Protein AF-A0A956WL70-F1 (afdb_monomer_lite)

pLDDT: mean 86.89, std 16.7, range [39.91, 98.38]

Secondary structure (DSSP, 8-state):
--SSSSHHHHHHHHTTPPPHHHHHHHHHHT-TTSSSSGGG--TTHHHHHHTT--STTTHHHHHHHHIIIIIIIIIIHHHHHHHHHHTTT-HHHHHHHHHHHHHHH---

Structure (mmCIF, N/CA/C/O backbone):
data_AF-A0A956WL70-F1
#
_entry.id   AF-A0A956WL70-F1
#
loop_
_atom_site.group_PDB
_atom_site.id
_atom_site.type_symbol
_atom_site.label_atom_id
_atom_site.label_alt_id
_atom_site.label_comp_id
_atom_site.label_asym_id
_atom_site.label_entity_id
_atom_site.label_seq_id
_atom_site.pdbx_PDB_ins_code
_atom_site.Cartn_x
_atom_site.Cartn_y
_atom_site.Cartn_z
_atom_site.occupancy
_atom_site.B_iso_or_equiv
_atom_site.auth_seq_id
_atom_site.auth_comp_id
_atom_site.auth_asym_id
_atom_site.auth_atom_id
_atom_site.pdbx_PDB_model_num
ATOM 1 N N . MET A 1 1 ? -13.684 42.188 32.599 1.00 48.28 1 MET A N 1
ATOM 2 C CA . MET A 1 1 ? -14.255 41.545 31.391 1.00 48.28 1 MET A CA 1
ATOM 3 C C . MET A 1 1 ? -13.092 41.063 30.527 1.00 48.28 1 MET A C 1
ATOM 5 O O . MET A 1 1 ? -12.128 41.801 30.424 1.00 48.28 1 MET A O 1
ATOM 9 N N . SER A 1 2 ? -13.174 39.859 29.945 1.00 54.69 2 SER A N 1
ATOM 10 C CA . SER A 1 2 ? -12.172 39.221 29.055 1.00 54.69 2 SER A CA 1
ATOM 11 C C . SER A 1 2 ? -11.111 38.286 29.682 1.00 54.69 2 SER A C 1
ATOM 13 O O . SER A 1 2 ? -9.917 38.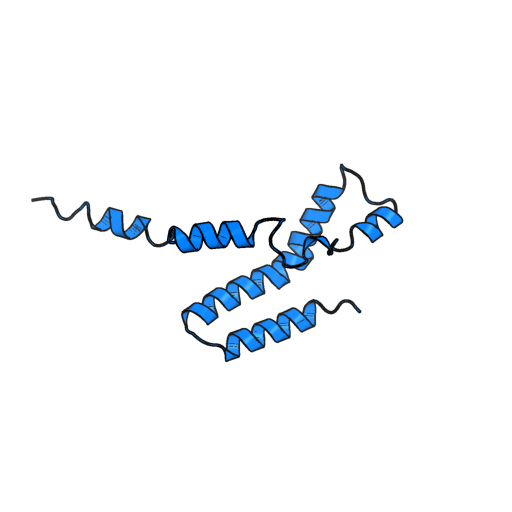529 29.603 1.00 54.69 2 SER A O 1
ATOM 15 N N . ALA A 1 3 ? -11.557 37.151 30.238 1.00 53.09 3 ALA A N 1
ATOM 16 C CA . ALA A 1 3 ? -10.734 35.931 30.384 1.00 53.09 3 ALA A CA 1
ATOM 17 C C . ALA A 1 3 ? -11.355 34.707 29.664 1.00 53.09 3 ALA A C 1
ATOM 19 O O . ALA A 1 3 ? -10.834 33.599 29.717 1.00 53.09 3 ALA A O 1
ATOM 20 N N . ARG A 1 4 ? -12.488 34.891 28.964 1.00 51.50 4 ARG A N 1
ATOM 21 C CA . ARG A 1 4 ? -13.256 33.807 28.311 1.00 51.50 4 ARG A CA 1
ATOM 22 C C . ARG A 1 4 ? -12.873 33.546 26.841 1.00 51.50 4 ARG A C 1
ATOM 24 O O . ARG A 1 4 ? -13.449 32.655 26.225 1.00 51.50 4 ARG A O 1
ATOM 31 N N . GLY A 1 5 ? -11.926 34.303 26.276 1.00 52.28 5 GLY A N 1
ATOM 32 C CA . GLY A 1 5 ? -11.541 34.215 24.857 1.00 52.28 5 GLY A CA 1
ATOM 33 C C . GLY A 1 5 ? -10.428 33.210 2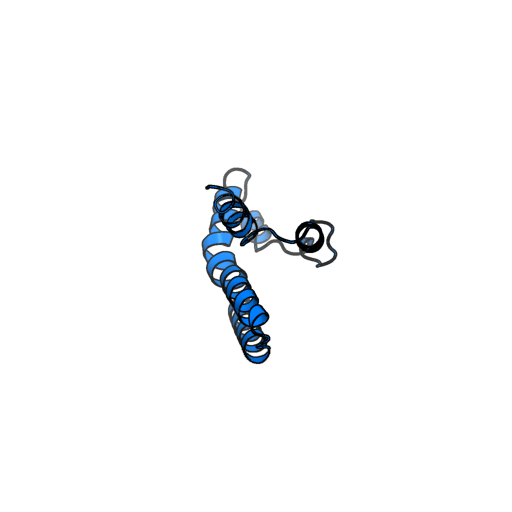4.526 1.00 52.28 5 GLY A C 1
ATOM 34 O O . GLY A 1 5 ? -10.360 32.743 23.391 1.00 52.28 5 GLY A O 1
ATOM 35 N N . ASP A 1 6 ? -9.582 32.847 25.496 1.00 54.25 6 ASP A N 1
ATOM 36 C CA . ASP A 1 6 ? -8.343 32.091 25.236 1.00 54.25 6 ASP A CA 1
ATOM 37 C C . ASP A 1 6 ? -8.549 30.560 25.256 1.00 54.25 6 ASP A C 1
ATOM 39 O O . ASP A 1 6 ? -8.084 29.832 24.375 1.00 54.25 6 ASP A O 1
ATOM 43 N N . ALA A 1 7 ? -9.392 30.058 26.166 1.00 53.12 7 ALA A N 1
ATOM 44 C CA . ALA A 1 7 ? -9.708 28.627 26.266 1.00 53.12 7 ALA A CA 1
ATOM 45 C C . ALA A 1 7 ? -10.406 28.062 25.009 1.00 53.12 7 ALA A C 1
ATOM 47 O O . ALA A 1 7 ? -10.163 26.919 24.620 1.00 53.12 7 ALA A O 1
ATOM 48 N N . ARG A 1 8 ? -11.218 28.875 24.312 1.00 47.91 8 ARG A N 1
ATOM 49 C CA . ARG A 1 8 ? -11.878 28.474 23.053 1.00 47.91 8 ARG A CA 1
ATOM 50 C C . ARG A 1 8 ? -10.922 28.399 21.857 1.00 47.91 8 ARG A C 1
ATOM 52 O O . ARG A 1 8 ? -11.214 27.674 20.911 1.00 47.91 8 ARG A O 1
ATOM 59 N N . ARG A 1 9 ? -9.787 29.113 21.877 1.00 48.75 9 ARG A N 1
ATOM 60 C CA . ARG A 1 9 ? -8.758 29.032 20.822 1.00 48.75 9 ARG A CA 1
ATOM 61 C C . ARG A 1 9 ? -7.792 27.864 21.020 1.00 48.75 9 ARG A C 1
ATOM 63 O O . ARG A 1 9 ? -7.257 27.384 20.024 1.00 48.75 9 ARG A O 1
ATOM 70 N N . ARG A 1 10 ? -7.583 27.395 22.256 1.00 50.09 10 ARG A N 1
ATOM 71 C CA . ARG A 1 10 ? -6.810 26.172 22.543 1.00 50.09 10 ARG A CA 1
ATOM 72 C C . ARG A 1 10 ? -7.555 24.897 22.140 1.00 50.09 10 ARG A C 1
ATOM 74 O O . ARG A 1 10 ? -6.966 24.075 21.453 1.00 50.09 10 ARG A O 1
ATOM 81 N N . GLY A 1 11 ? -8.848 24.780 22.463 1.00 45.31 11 GLY A N 1
ATOM 82 C CA . GLY A 1 11 ? -9.634 23.567 22.172 1.00 45.31 11 GLY A CA 1
ATOM 83 C C . GLY A 1 11 ? -9.693 23.184 20.686 1.00 45.31 11 GLY A C 1
ATOM 84 O O . GLY A 1 11 ? -9.641 22.012 20.351 1.00 45.31 11 GLY A O 1
ATOM 85 N N . ARG A 1 12 ? -9.687 24.172 19.782 1.00 49.03 12 ARG A N 1
ATOM 86 C CA . ARG A 1 12 ? -9.770 23.951 18.327 1.00 49.03 12 ARG A CA 1
ATOM 87 C C . ARG A 1 12 ? -8.430 23.593 17.657 1.00 49.03 12 ARG A C 1
ATOM 89 O O . ARG A 1 12 ? -8.417 23.262 16.479 1.00 49.03 12 ARG A O 1
ATOM 96 N N . ARG A 1 13 ? -7.290 23.696 18.363 1.00 50.03 13 ARG A N 1
ATOM 97 C CA . ARG A 1 13 ? -5.962 23.315 17.825 1.00 50.03 13 ARG A CA 1
ATOM 98 C C . ARG A 1 13 ? -5.590 21.856 18.094 1.00 50.03 13 ARG A C 1
ATOM 100 O O . ARG A 1 13 ? -4.713 21.343 17.406 1.00 50.03 13 ARG A O 1
ATOM 107 N N . ASP A 1 14 ? -6.239 21.211 19.061 1.00 53.34 14 ASP A N 1
ATOM 108 C CA . ASP A 1 14 ? -5.980 19.808 19.407 1.00 53.34 14 ASP A CA 1
ATOM 109 C C . ASP A 1 14 ? -6.925 18.821 18.702 1.00 53.34 14 ASP A C 1
ATOM 111 O O . ASP A 1 14 ? -6.617 17.637 18.654 1.00 53.34 14 ASP A O 1
ATOM 115 N N . GLU A 1 15 ? -8.001 19.291 18.054 1.00 54.47 15 GLU A N 1
ATOM 116 C CA . GLU A 1 15 ? -8.983 18.467 17.310 1.00 54.47 15 GLU A CA 1
ATOM 117 C C . GLU A 1 15 ? -8.408 17.689 16.103 1.00 54.47 15 GLU A C 1
ATOM 119 O O . GLU A 1 15 ? -9.135 16.968 15.425 1.00 54.47 15 GLU A O 1
ATOM 124 N N . GLY A 1 16 ? -7.103 17.786 15.837 1.00 63.69 16 GLY A N 1
ATOM 125 C CA . GLY A 1 16 ? -6.424 17.018 14.790 1.00 63.69 16 GLY A CA 1
ATOM 126 C C . GLY A 1 16 ? -4.985 16.612 15.111 1.00 63.69 16 GLY A C 1
ATOM 127 O O . GLY A 1 16 ? -4.290 16.131 14.218 1.00 63.69 16 GLY A O 1
ATOM 128 N N . ARG A 1 17 ? -4.502 16.811 16.348 1.00 78.06 17 ARG A N 1
ATOM 129 C CA . ARG A 1 17 ? -3.157 16.362 16.741 1.00 78.06 17 ARG A CA 1
ATOM 130 C C . ARG A 1 17 ? -3.233 14.954 17.310 1.00 78.06 17 ARG A C 1
ATOM 132 O O . ARG A 1 17 ? -3.930 14.710 18.289 1.00 78.06 17 ARG A O 1
ATOM 139 N N . LEU A 1 18 ? -2.471 14.044 16.711 1.00 85.88 18 LEU A N 1
ATOM 140 C CA . LEU A 1 18 ? -2.195 12.740 17.304 1.00 85.88 18 LEU A CA 1
ATOM 141 C C . LEU A 1 18 ? -1.541 12.934 18.680 1.00 85.88 18 LEU A C 1
ATOM 143 O O . LEU A 1 18 ? -0.758 13.874 18.869 1.00 85.88 18 LEU A O 1
ATOM 147 N N . SER A 1 19 ? -1.833 12.039 19.630 1.00 93.69 19 SER A N 1
ATOM 148 C CA . SER A 1 19 ? -1.034 11.975 20.857 1.00 93.69 19 SER A CA 1
ATOM 149 C C . SER A 1 19 ? 0.433 11.690 20.496 1.00 93.69 19 SER A C 1
ATOM 151 O O . SER A 1 19 ? 0.692 11.111 19.434 1.00 93.69 19 SER A O 1
ATOM 153 N N . PRO A 1 20 ? 1.410 12.076 21.333 1.00 95.31 20 PRO A N 1
ATOM 154 C CA . PRO A 1 20 ? 2.818 11.766 21.081 1.00 95.31 20 PRO A CA 1
ATOM 155 C C . PRO A 1 20 ? 3.069 10.277 20.797 1.00 95.31 20 PRO A C 1
ATOM 157 O O . PRO A 1 20 ? 3.836 9.941 19.898 1.00 95.31 20 PRO A O 1
ATOM 160 N N . GLU A 1 21 ? 2.369 9.390 21.502 1.00 96.56 21 GLU A N 1
ATOM 161 C CA . GLU A 1 21 ? 2.448 7.937 21.340 1.00 96.56 21 GLU A CA 1
ATOM 162 C C . GLU A 1 21 ? 1.879 7.499 19.987 1.00 96.56 21 GLU A C 1
ATOM 164 O O . GLU A 1 21 ? 2.523 6.744 19.265 1.00 96.56 21 GLU A O 1
ATOM 169 N N . ALA A 1 22 ? 0.705 8.012 19.604 1.00 92.94 22 ALA A N 1
ATOM 170 C CA . ALA A 1 22 ? 0.093 7.715 18.310 1.00 92.94 22 ALA A CA 1
ATOM 171 C C . ALA A 1 22 ? 0.928 8.258 17.137 1.00 92.94 22 ALA A C 1
ATOM 173 O O . ALA A 1 22 ? 1.019 7.623 16.085 1.00 92.94 22 ALA A O 1
ATOM 174 N N . PHE A 1 23 ? 1.570 9.414 17.317 1.00 95.00 23 PHE A N 1
ATOM 175 C CA . PHE A 1 23 ? 2.479 9.988 16.332 1.00 95.00 23 PHE A CA 1
ATOM 176 C C . PHE A 1 23 ? 3.737 9.131 16.157 1.00 95.00 23 PHE A C 1
ATOM 178 O O . PHE A 1 23 ? 4.052 8.743 15.034 1.00 95.00 23 PHE A O 1
ATOM 185 N N . LEU A 1 24 ? 4.418 8.777 17.252 1.00 96.31 24 LEU A N 1
ATOM 186 C CA . LEU A 1 24 ? 5.588 7.897 17.203 1.00 96.31 24 LEU A CA 1
ATOM 187 C C . LEU A 1 24 ? 5.238 6.520 16.632 1.00 96.31 24 LEU A C 1
ATOM 189 O O . LEU A 1 24 ? 5.972 6.018 15.787 1.00 96.31 24 LEU A O 1
ATOM 193 N N . GLY A 1 25 ? 4.091 5.952 17.011 1.00 95.94 25 GLY A N 1
ATOM 194 C CA . GLY A 1 25 ? 3.600 4.700 16.437 1.00 95.94 25 GLY A CA 1
ATOM 195 C C . GLY A 1 25 ? 3.364 4.800 14.928 1.00 95.94 25 GLY A C 1
ATOM 196 O O . GLY A 1 25 ? 3.733 3.896 14.186 1.00 95.94 25 GLY A O 1
ATOM 197 N N . SER A 1 26 ? 2.834 5.926 14.443 1.00 93.44 26 SER A N 1
ATOM 198 C CA . SER A 1 26 ? 2.652 6.155 13.002 1.00 93.44 26 SER A CA 1
ATOM 199 C C . SER A 1 26 ? 3.987 6.229 12.256 1.00 93.44 26 SER A C 1
ATOM 201 O O . SER A 1 26 ? 4.100 5.691 11.158 1.00 93.44 26 SER A O 1
ATOM 203 N N . LEU A 1 27 ? 5.009 6.851 12.854 1.00 95.50 27 LEU A N 1
ATOM 204 C CA . LEU A 1 27 ? 6.361 6.873 12.286 1.00 95.50 27 LEU A CA 1
ATOM 205 C C . LEU A 1 27 ? 6.985 5.475 12.258 1.00 95.50 27 LEU A C 1
ATOM 207 O O . LEU A 1 27 ? 7.577 5.104 11.253 1.00 95.50 27 LEU A O 1
ATOM 211 N N . GLN A 1 28 ? 6.810 4.688 13.322 1.00 95.62 28 GLN A N 1
ATOM 212 C CA . GLN A 1 28 ? 7.300 3.309 13.386 1.00 95.62 28 GLN A CA 1
ATOM 213 C C . GLN A 1 28 ? 6.641 2.411 12.334 1.00 95.62 28 GLN A C 1
ATOM 215 O O . GLN A 1 28 ? 7.322 1.603 11.715 1.00 95.62 28 GLN A O 1
ATOM 220 N N . LEU A 1 29 ? 5.333 2.563 12.106 1.00 93.69 29 LEU A N 1
ATOM 221 C CA . LEU A 1 29 ? 4.607 1.810 11.078 1.00 93.69 29 LEU A CA 1
ATOM 222 C C . LEU A 1 29 ? 5.005 2.215 9.649 1.00 93.69 29 LEU A C 1
ATOM 224 O O . LEU A 1 29 ? 4.906 1.396 8.740 1.00 93.69 29 LEU A O 1
ATOM 228 N N . ALA A 1 30 ? 5.432 3.465 9.448 1.00 93.00 30 ALA A N 1
ATOM 229 C CA . ALA A 1 30 ? 5.876 3.985 8.154 1.00 93.00 30 ALA A CA 1
ATOM 230 C C . ALA A 1 30 ? 7.376 3.764 7.879 1.00 93.00 30 ALA A C 1
ATOM 232 O O . ALA A 1 30 ? 7.856 4.102 6.796 1.00 93.00 30 ALA A O 1
ATOM 233 N N . ASP A 1 31 ? 8.124 3.225 8.844 1.00 94.25 31 ASP A N 1
ATOM 234 C CA . ASP A 1 31 ? 9.547 2.939 8.695 1.00 94.25 31 ASP A CA 1
ATOM 235 C C . ASP A 1 31 ? 9.768 1.799 7.685 1.00 94.25 31 ASP A C 1
ATOM 237 O O . ASP A 1 31 ? 9.110 0.760 7.737 1.00 94.25 31 ASP A O 1
ATOM 241 N N . SER A 1 32 ? 10.734 1.964 6.777 1.00 92.44 32 SER A N 1
ATOM 242 C CA . SER A 1 32 ? 11.109 0.922 5.810 1.00 92.44 32 SER A CA 1
ATOM 243 C C . SER A 1 32 ? 11.706 -0.329 6.470 1.00 92.44 32 SER A C 1
ATOM 245 O O . SER A 1 32 ? 11.680 -1.399 5.868 1.00 92.44 32 SER A O 1
ATOM 247 N N . PHE A 1 33 ? 12.212 -0.221 7.703 1.00 92.31 33 PHE A N 1
ATOM 248 C CA . PHE A 1 33 ? 12.669 -1.356 8.510 1.00 92.31 33 PHE A CA 1
ATOM 249 C C . PHE A 1 33 ? 11.546 -2.040 9.303 1.00 92.31 33 PHE A C 1
ATOM 251 O O . PHE A 1 33 ? 11.806 -3.043 9.974 1.00 92.31 33 PHE A O 1
ATOM 258 N N . PHE A 1 34 ? 10.305 -1.543 9.248 1.00 94.75 34 PHE A N 1
ATOM 259 C CA . PHE A 1 34 ? 9.180 -2.210 9.897 1.00 94.75 34 PHE A CA 1
ATOM 260 C C . PHE A 1 34 ? 8.988 -3.616 9.290 1.00 94.75 34 PHE A C 1
ATOM 262 O O . PHE A 1 34 ? 8.909 -3.747 8.065 1.00 94.75 34 PHE A O 1
ATOM 269 N N . PRO A 1 35 ? 8.907 -4.692 10.102 1.00 92.88 35 PRO A N 1
ATOM 270 C CA . PRO A 1 35 ? 8.963 -6.075 9.621 1.00 92.88 35 PRO A CA 1
ATOM 271 C C . PRO A 1 35 ? 7.623 -6.556 9.031 1.00 92.88 35 PRO A C 1
ATOM 273 O O . PRO A 1 35 ? 7.117 -7.618 9.382 1.00 92.88 35 PRO A O 1
ATOM 276 N N . SER A 1 36 ? 7.032 -5.776 8.123 1.00 91.81 36 SER A N 1
ATOM 277 C CA . SER A 1 36 ? 5.812 -6.124 7.383 1.00 91.81 36 SER A CA 1
ATOM 278 C C . SER A 1 36 ? 6.077 -6.986 6.148 1.00 91.81 36 SER A C 1
ATOM 280 O O . SER A 1 36 ? 5.138 -7.517 5.563 1.00 91.81 36 SER A O 1
ATOM 282 N N . GLY A 1 37 ? 7.338 -7.086 5.714 1.00 88.62 37 GLY A N 1
ATOM 283 C CA . GLY A 1 37 ? 7.703 -7.717 4.444 1.00 88.62 37 GLY A CA 1
ATOM 284 C C . GLY A 1 37 ? 7.420 -6.851 3.210 1.00 88.62 37 GLY A C 1
ATOM 285 O O . GLY A 1 37 ? 7.625 -7.322 2.094 1.00 88.62 37 GLY A O 1
ATOM 286 N N . GLY A 1 38 ? 6.997 -5.589 3.374 1.00 83.81 38 GLY A N 1
ATOM 287 C CA . GLY A 1 38 ? 6.643 -4.699 2.257 1.00 83.81 38 GLY A CA 1
ATOM 288 C C . GLY A 1 38 ? 7.774 -4.457 1.250 1.00 83.81 38 GLY A C 1
ATOM 289 O O . GLY A 1 38 ? 7.506 -4.263 0.072 1.00 83.81 38 GLY A O 1
ATOM 290 N N . TYR A 1 39 ? 9.036 -4.569 1.677 1.00 82.88 39 TYR A N 1
ATOM 291 C CA . TYR A 1 39 ? 10.214 -4.470 0.804 1.00 82.88 39 TYR A CA 1
ATOM 292 C C . TYR A 1 39 ? 10.306 -5.583 -0.256 1.00 82.88 39 TYR A C 1
ATOM 294 O O . TYR A 1 39 ? 11.109 -5.480 -1.179 1.00 82.88 39 TYR A O 1
ATOM 302 N N . THR A 1 40 ? 9.524 -6.659 -0.120 1.00 84.19 40 THR A N 1
ATOM 303 C CA . THR A 1 40 ? 9.467 -7.758 -1.099 1.00 84.19 40 THR A CA 1
ATOM 304 C C . THR A 1 40 ? 8.499 -7.484 -2.253 1.00 84.19 40 THR A C 1
ATOM 306 O O . THR A 1 40 ? 8.416 -8.282 -3.182 1.00 84.19 40 THR A O 1
ATOM 309 N N . LEU A 1 41 ? 7.757 -6.372 -2.199 1.00 86.00 41 LEU A N 1
ATOM 310 C CA . LEU A 1 41 ? 6.759 -5.995 -3.192 1.00 86.00 41 LEU A CA 1
ATOM 311 C C . LEU A 1 41 ? 7.293 -4.889 -4.100 1.00 86.00 41 LEU A C 1
ATOM 313 O O . LEU A 1 41 ? 7.796 -3.866 -3.645 1.00 86.00 41 LEU A O 1
ATOM 317 N N . SER A 1 42 ? 7.104 -5.072 -5.399 1.00 88.38 42 SER A N 1
ATOM 318 C CA . SER A 1 42 ? 7.615 -4.179 -6.439 1.00 88.38 42 SER A CA 1
ATOM 319 C C . SER A 1 42 ? 6.539 -3.460 -7.241 1.00 88.38 42 SER A C 1
ATOM 321 O O . SER A 1 42 ? 6.828 -2.571 -8.041 1.00 88.38 42 SER A O 1
ATOM 323 N N . HIS A 1 43 ? 5.284 -3.875 -7.057 1.00 88.62 43 HIS A N 1
ATOM 324 C CA . HIS A 1 43 ? 4.125 -3.336 -7.759 1.00 88.62 43 HIS A CA 1
ATOM 325 C C . HIS A 1 43 ? 4.254 -3.365 -9.295 1.00 88.62 43 HIS A C 1
ATOM 327 O O . HIS A 1 43 ? 3.764 -2.470 -9.983 1.00 88.62 43 HIS A O 1
ATOM 333 N N . GLY A 1 44 ? 4.897 -4.410 -9.832 1.00 90.50 44 GLY A N 1
ATOM 334 C CA . GLY A 1 44 ? 5.029 -4.642 -11.273 1.00 90.50 44 GLY A CA 1
ATOM 335 C C . GLY A 1 44 ? 6.168 -3.870 -11.942 1.00 90.50 44 GLY A C 1
ATOM 336 O O . GLY A 1 44 ? 6.270 -3.894 -13.168 1.00 90.50 44 GLY A O 1
ATOM 337 N N . LEU A 1 45 ? 7.029 -3.194 -11.170 1.00 93.81 45 LEU A N 1
ATOM 338 C CA . LEU A 1 45 ? 8.191 -2.481 -11.707 1.00 93.81 45 LEU A CA 1
ATOM 339 C C . LEU A 1 45 ? 9.166 -3.399 -12.459 1.00 93.81 45 LEU A C 1
ATOM 341 O O . LEU A 1 45 ? 9.730 -2.953 -13.457 1.00 93.81 45 LEU A O 1
ATOM 345 N N . GLU A 1 46 ? 9.329 -4.667 -12.061 1.00 94.44 46 GLU A N 1
ATOM 346 C CA . GLU A 1 46 ? 10.159 -5.627 -12.807 1.00 94.44 46 GLU A CA 1
ATOM 347 C C . GLU A 1 46 ? 9.626 -5.830 -14.219 1.00 94.44 46 GLU A C 1
ATOM 349 O O . GLU A 1 46 ? 10.407 -5.814 -15.160 1.00 94.44 46 GLU A O 1
ATOM 354 N N . SER A 1 47 ? 8.306 -5.929 -14.400 1.00 94.31 47 SER A N 1
ATOM 355 C CA . SER A 1 47 ? 7.718 -6.092 -15.732 1.00 94.31 47 SER A CA 1
ATOM 356 C C . SER A 1 47 ? 7.939 -4.862 -16.618 1.00 94.31 47 SER A C 1
ATOM 358 O O . SER A 1 47 ? 8.184 -5.005 -17.814 1.00 94.31 47 SER A O 1
ATOM 360 N N . TYR A 1 48 ? 7.911 -3.647 -16.054 1.00 96.06 48 TYR A N 1
ATOM 361 C CA . TYR A 1 48 ? 8.300 -2.442 -16.800 1.00 96.06 48 TYR A CA 1
ATOM 362 C C . TYR A 1 48 ? 9.785 -2.469 -17.187 1.00 96.06 48 TYR A C 1
ATOM 364 O O . TYR A 1 48 ? 10.129 -2.057 -18.295 1.00 96.06 48 TYR A O 1
ATOM 372 N N . ALA A 1 49 ? 10.658 -2.963 -16.305 1.00 96.44 49 ALA A N 1
ATOM 373 C CA . ALA A 1 49 ? 12.084 -3.106 -16.587 1.00 96.44 49 ALA A CA 1
ATOM 374 C C . ALA A 1 49 ? 12.352 -4.142 -17.688 1.00 96.44 49 ALA A C 1
ATOM 376 O O . ALA A 1 49 ? 13.060 -3.844 -18.648 1.00 96.44 49 ALA A O 1
ATOM 377 N N . GLU A 1 50 ? 11.737 -5.322 -17.597 1.00 97.00 50 GLU A N 1
ATOM 378 C CA . GLU A 1 50 ? 11.837 -6.394 -18.595 1.00 97.00 50 GLU A CA 1
ATOM 379 C C . GLU A 1 50 ? 11.320 -5.954 -19.969 1.00 97.00 50 GLU A C 1
ATOM 381 O O . GLU A 1 50 ? 11.894 -6.317 -20.995 1.00 97.00 50 GLU A O 1
ATOM 386 N N . ALA A 1 51 ? 10.278 -5.119 -20.004 1.00 97.44 51 ALA A N 1
ATOM 387 C CA . ALA A 1 51 ? 9.741 -4.544 -21.234 1.00 97.44 51 ALA A CA 1
ATOM 388 C C . ALA A 1 51 ? 10.578 -3.376 -21.800 1.00 97.44 51 ALA A C 1
ATOM 390 O O . ALA A 1 51 ? 10.228 -2.832 -22.847 1.00 97.44 51 ALA A O 1
ATOM 391 N N . GLY A 1 52 ? 11.652 -2.952 -21.120 1.00 97.56 52 GLY A N 1
ATOM 392 C CA . GLY A 1 52 ? 12.457 -1.791 -21.517 1.00 97.56 52 GLY A CA 1
ATOM 393 C C . GLY A 1 52 ? 11.726 -0.450 -21.377 1.00 97.56 52 GLY A C 1
ATOM 394 O O . GLY A 1 52 ? 12.088 0.521 -22.036 1.00 97.56 52 GLY A O 1
ATOM 395 N N . LEU A 1 53 ? 10.682 -0.398 -20.546 1.00 97.31 53 LEU A N 1
ATOM 396 C CA . LEU A 1 53 ? 9.832 0.775 -20.317 1.00 97.31 53 LEU A CA 1
ATOM 397 C C . LEU A 1 53 ? 10.193 1.543 -19.035 1.00 97.31 53 LEU A C 1
ATOM 399 O O . LEU A 1 53 ? 9.565 2.562 -18.750 1.00 97.31 53 LEU A O 1
ATOM 403 N N . LEU A 1 54 ? 11.159 1.047 -18.251 1.00 97.56 54 LEU A N 1
ATOM 404 C CA . LEU A 1 54 ? 11.598 1.655 -16.997 1.00 97.56 54 LEU A CA 1
ATOM 405 C C . LEU A 1 54 ? 12.968 2.331 -17.133 1.00 97.56 54 LEU A C 1
ATOM 407 O O . LEU A 1 54 ? 13.968 1.705 -17.473 1.00 97.56 54 LEU A O 1
ATOM 411 N N . ASP A 1 55 ? 13.008 3.600 -16.749 1.00 97.06 55 ASP A N 1
ATOM 412 C CA . ASP A 1 55 ? 14.193 4.426 -16.547 1.00 97.06 55 ASP A CA 1
ATOM 413 C C . ASP A 1 55 ? 13.914 5.487 -15.458 1.00 97.06 55 ASP A C 1
ATOM 415 O O . ASP A 1 55 ? 12.822 5.565 -14.884 1.00 97.06 55 ASP A O 1
ATOM 419 N N . ALA A 1 56 ? 14.900 6.336 -15.158 1.00 96.56 56 ALA A N 1
ATOM 420 C CA . ALA A 1 56 ? 14.739 7.383 -14.148 1.00 96.56 56 ALA A CA 1
ATOM 421 C C . ALA A 1 56 ? 13.682 8.446 -14.521 1.00 96.56 56 ALA A C 1
ATOM 423 O O . ALA A 1 56 ? 13.088 9.053 -13.630 1.00 96.56 56 ALA A O 1
ATOM 424 N N . GLY A 1 57 ? 13.444 8.686 -15.816 1.00 98.19 57 GLY A N 1
ATOM 425 C CA . GLY A 1 57 ? 12.491 9.694 -16.293 1.00 98.19 57 GLY A CA 1
ATOM 426 C C . GLY A 1 57 ? 11.038 9.210 -16.285 1.00 98.19 57 GLY A C 1
ATOM 427 O O . GLY A 1 57 ? 10.121 9.995 -16.051 1.00 98.19 57 GLY A O 1
ATOM 428 N N . SER A 1 58 ? 10.828 7.916 -16.499 1.00 97.44 58 SER A N 1
ATOM 429 C CA . SER A 1 58 ? 9.530 7.236 -16.525 1.00 97.44 58 SER A CA 1
ATOM 430 C C . SER A 1 58 ? 9.028 6.861 -15.130 1.00 97.44 58 SER A C 1
ATOM 432 O O . SER A 1 58 ? 7.815 6.865 -14.903 1.00 97.44 58 SER A O 1
ATOM 434 N N . LEU A 1 59 ? 9.928 6.613 -14.169 1.00 97.06 59 LEU A N 1
ATOM 435 C CA . LEU A 1 59 ? 9.574 6.191 -12.809 1.00 97.06 59 LEU A CA 1
ATOM 436 C C . LEU A 1 59 ? 8.526 7.097 -12.125 1.00 97.06 59 LEU A C 1
ATOM 438 O O . LEU A 1 59 ? 7.553 6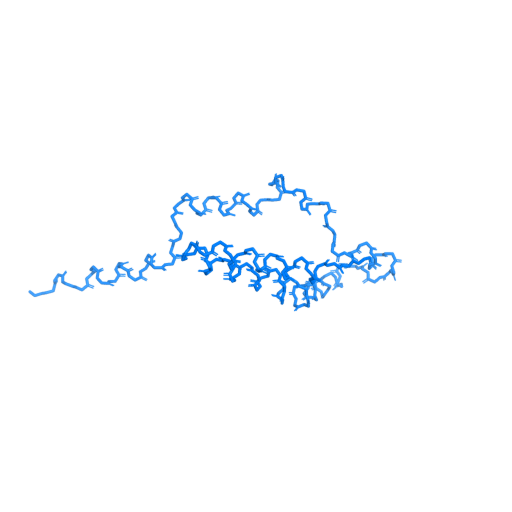.553 -11.595 1.00 97.06 59 LEU A O 1
ATOM 442 N N . PRO A 1 60 ? 8.621 8.445 -12.153 1.00 97.75 60 PRO A N 1
ATOM 443 C CA . PRO A 1 60 ? 7.591 9.299 -11.558 1.00 97.75 60 PRO A CA 1
ATOM 444 C C . PRO A 1 60 ? 6.203 9.095 -12.175 1.00 97.75 60 PRO A C 1
ATOM 446 O O . PRO A 1 60 ? 5.198 9.124 -11.463 1.00 97.75 60 PRO A O 1
ATOM 449 N N . ALA A 1 61 ? 6.127 8.868 -13.490 1.00 97.62 61 ALA A N 1
ATOM 450 C CA . ALA A 1 61 ? 4.864 8.632 -14.181 1.00 97.62 61 ALA A CA 1
ATOM 451 C C . ALA A 1 61 ? 4.271 7.263 -13.819 1.00 97.62 61 ALA A C 1
ATOM 453 O O . ALA A 1 61 ? 3.070 7.181 -13.551 1.00 97.62 61 ALA A O 1
ATOM 454 N N . ILE A 1 62 ? 5.110 6.224 -13.737 1.00 96.56 62 ILE A N 1
ATOM 455 C CA . ILE A 1 62 ? 4.713 4.876 -13.305 1.00 96.56 62 ILE A CA 1
ATOM 456 C C . ILE A 1 62 ? 4.201 4.913 -11.859 1.00 96.56 62 ILE A C 1
ATOM 458 O O . ILE A 1 62 ? 3.084 4.469 -11.592 1.00 96.56 62 ILE A O 1
ATOM 462 N N . ALA A 1 63 ? 4.952 5.525 -10.938 1.00 95.81 63 ALA A N 1
ATOM 463 C CA . ALA A 1 63 ? 4.559 5.664 -9.536 1.00 95.81 63 ALA A CA 1
ATOM 464 C C . ALA A 1 63 ? 3.249 6.452 -9.380 1.00 95.81 63 ALA A C 1
ATOM 466 O O . ALA A 1 63 ? 2.347 6.054 -8.643 1.00 95.81 63 ALA A O 1
ATOM 467 N N . ALA A 1 64 ? 3.094 7.551 -10.119 1.00 97.25 64 ALA A N 1
ATOM 468 C CA . ALA A 1 64 ? 1.862 8.327 -10.095 1.00 97.25 64 ALA A CA 1
ATOM 469 C C . ALA A 1 64 ? 0.673 7.551 -10.693 1.00 97.25 64 ALA A C 1
ATOM 471 O O . ALA A 1 64 ? -0.458 7.702 -10.224 1.00 97.25 64 ALA A O 1
ATOM 472 N N . GLY A 1 65 ? 0.917 6.716 -11.707 1.00 95.81 65 GLY A N 1
ATOM 473 C CA . GLY A 1 65 ? -0.052 5.762 -12.244 1.00 95.81 65 GLY A CA 1
ATOM 474 C C . GLY A 1 65 ? -0.506 4.763 -11.183 1.00 95.81 65 GLY A C 1
ATOM 475 O O . GLY A 1 65 ? -1.704 4.667 -10.928 1.00 95.81 65 GLY A O 1
ATOM 476 N N . LEU A 1 66 ? 0.436 4.111 -10.495 1.00 94.19 66 LEU A N 1
ATOM 477 C CA . LEU A 1 66 ? 0.163 3.185 -9.392 1.00 94.19 66 LEU A CA 1
ATOM 478 C C . LEU A 1 66 ? -0.692 3.839 -8.296 1.00 94.19 66 LEU A C 1
ATOM 480 O O . LEU A 1 66 ? -1.698 3.270 -7.866 1.00 94.19 66 LEU A O 1
ATOM 484 N N . ILE A 1 67 ? -0.333 5.057 -7.880 1.00 95.31 67 ILE A N 1
ATOM 485 C CA . ILE A 1 67 ? -1.070 5.790 -6.845 1.00 95.31 67 ILE A CA 1
ATOM 486 C C . ILE A 1 67 ? -2.496 6.104 -7.304 1.00 95.31 67 ILE A C 1
ATOM 488 O O . ILE A 1 67 ? -3.442 5.883 -6.554 1.00 95.31 67 ILE A O 1
ATOM 492 N N . ARG A 1 68 ? -2.683 6.607 -8.528 1.00 96.25 68 ARG A N 1
ATOM 493 C CA . ARG A 1 68 ? -4.009 7.032 -9.005 1.00 96.25 68 ARG A CA 1
ATOM 494 C C . ARG A 1 68 ? -4.922 5.877 -9.399 1.00 96.25 68 ARG A C 1
ATOM 496 O O . ARG A 1 68 ? -6.128 5.990 -9.211 1.00 96.25 68 ARG A O 1
ATOM 503 N N . ALA A 1 69 ? -4.370 4.815 -9.976 1.00 92.75 69 ALA A N 1
ATOM 504 C CA . ALA A 1 69 ? -5.147 3.727 -10.562 1.00 92.75 69 ALA A CA 1
ATOM 505 C C . ALA A 1 69 ? -5.297 2.515 -9.636 1.00 92.75 69 ALA A C 1
ATOM 507 O O . ALA A 1 69 ? -6.265 1.777 -9.784 1.00 92.75 69 ALA A O 1
ATOM 508 N N . SER A 1 70 ? -4.382 2.316 -8.681 1.00 91.69 70 SER A N 1
ATOM 509 C CA . SER A 1 70 ? -4.414 1.170 -7.767 1.00 91.69 70 SER A CA 1
ATOM 510 C C . SER A 1 70 ? -4.563 1.617 -6.318 1.00 91.69 70 SER A C 1
ATOM 512 O O . SER A 1 70 ? -5.637 1.458 -5.740 1.00 91.69 70 SER A O 1
ATOM 514 N N . VAL A 1 71 ? -3.527 2.222 -5.727 1.00 93.56 71 VAL A N 1
ATOM 515 C CA . VAL A 1 71 ? -3.468 2.502 -4.276 1.00 93.56 71 VAL A CA 1
ATOM 516 C C . VAL A 1 71 ? -4.590 3.446 -3.834 1.00 93.56 71 VAL A C 1
ATOM 518 O O . VAL A 1 71 ? -5.248 3.208 -2.828 1.00 93.56 71 VAL A O 1
ATOM 521 N N . GLY A 1 72 ? -4.846 4.505 -4.601 1.00 95.25 72 GLY A N 1
ATOM 522 C CA . GLY A 1 72 ? -5.891 5.490 -4.330 1.00 95.25 72 GLY A CA 1
ATOM 523 C C . GLY A 1 72 ? -7.295 4.881 -4.261 1.00 95.25 72 GLY A C 1
ATOM 524 O O . GLY A 1 72 ? -7.920 4.953 -3.206 1.00 95.25 72 GLY A O 1
ATOM 525 N N . PRO A 1 73 ? -7.815 4.278 -5.346 1.00 94.44 73 PRO A N 1
ATOM 526 C CA . PRO A 1 73 ? -9.174 3.736 -5.365 1.00 94.44 73 PRO A CA 1
ATOM 527 C C . PRO A 1 73 ? -9.365 2.459 -4.531 1.00 94.44 73 PRO A C 1
ATOM 529 O O . PRO A 1 73 ? -10.511 2.112 -4.251 1.00 94.44 73 PRO A O 1
ATOM 532 N N . SER A 1 74 ? -8.289 1.770 -4.126 1.00 94.25 74 SER A N 1
ATOM 533 C CA . SER A 1 74 ? -8.360 0.553 -3.304 1.00 94.25 74 SER A CA 1
ATOM 534 C C . SER A 1 74 ? -7.878 0.793 -1.867 1.00 94.25 74 SER A C 1
ATOM 536 O O . SER A 1 74 ? -8.688 1.136 -1.006 1.00 94.25 74 SER A O 1
ATOM 538 N N . ASP A 1 75 ? -6.579 0.654 -1.600 1.00 94.44 75 ASP A N 1
ATOM 539 C CA . ASP A 1 75 ? -5.950 0.757 -0.279 1.00 94.44 75 ASP A CA 1
ATOM 540 C C . ASP A 1 75 ? -6.338 2.016 0.497 1.00 94.44 75 ASP A C 1
ATOM 542 O O . ASP A 1 75 ? -6.751 1.930 1.653 1.00 94.44 75 ASP A O 1
ATOM 546 N N . ALA A 1 76 ? -6.250 3.191 -0.131 1.00 95.69 76 ALA A N 1
ATOM 547 C CA . ALA A 1 76 ? -6.525 4.453 0.548 1.00 95.69 76 ALA A CA 1
ATOM 548 C C . ALA A 1 76 ? -8.012 4.594 0.913 1.00 95.69 76 ALA A C 1
ATOM 550 O O . ALA A 1 76 ? -8.345 5.063 2.004 1.00 95.69 76 ALA A O 1
ATOM 551 N N . VAL A 1 77 ? -8.916 4.145 0.034 1.00 96.62 77 VAL A N 1
ATOM 552 C CA . VAL A 1 77 ? -10.361 4.119 0.309 1.00 96.62 77 VAL A CA 1
ATOM 553 C C . VAL A 1 77 ? -10.684 3.126 1.425 1.00 96.62 77 VAL A C 1
ATOM 555 O O . VAL A 1 77 ? -11.426 3.471 2.349 1.00 96.62 77 VAL A O 1
ATOM 558 N N . ALA A 1 78 ? -10.116 1.920 1.373 1.00 97.31 78 ALA A N 1
ATOM 559 C CA . ALA A 1 78 ? -10.311 0.900 2.397 1.00 97.31 78 ALA A CA 1
ATOM 560 C C . ALA A 1 78 ? -9.806 1.378 3.765 1.00 97.31 78 ALA A C 1
ATOM 562 O O . ALA A 1 78 ? -10.551 1.306 4.742 1.00 97.31 78 ALA A O 1
ATOM 563 N N . LEU A 1 79 ? -8.605 1.961 3.829 1.00 95.75 79 LEU A N 1
ATOM 564 C CA . LEU A 1 79 ? -8.042 2.535 5.051 1.00 95.75 79 LEU A CA 1
ATOM 565 C C . LEU A 1 79 ? -8.955 3.618 5.637 1.00 95.75 79 LEU A C 1
ATOM 567 O O . LEU A 1 79 ? -9.306 3.560 6.814 1.00 95.75 79 LEU A O 1
ATOM 571 N N . ALA A 1 80 ? -9.405 4.573 4.817 1.00 96.62 80 ALA A N 1
ATOM 572 C CA . ALA A 1 80 ? -10.295 5.639 5.273 1.00 96.62 80 ALA A CA 1
ATOM 573 C C . ALA A 1 80 ? -11.626 5.096 5.826 1.00 96.62 80 ALA A C 1
ATOM 575 O O . ALA A 1 80 ? -12.153 5.611 6.816 1.00 96.62 80 ALA A O 1
ATOM 576 N N . LEU A 1 81 ? -12.182 4.053 5.202 1.00 97.56 81 LEU A N 1
ATOM 577 C CA . LEU A 1 81 ? -13.398 3.389 5.671 1.00 97.56 81 LEU A CA 1
ATOM 578 C C . LEU A 1 81 ? -13.171 2.643 6.991 1.00 97.56 81 LEU A C 1
ATOM 580 O O . LEU A 1 81 ? -13.981 2.796 7.906 1.00 97.56 81 LEU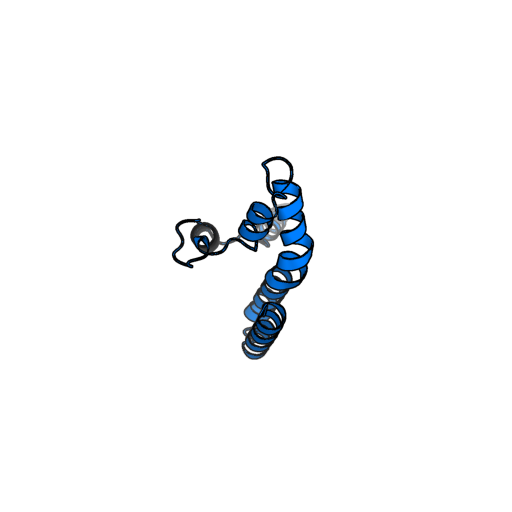 A O 1
ATOM 584 N N . VAL A 1 82 ? -12.067 1.902 7.116 1.00 97.88 82 VAL A N 1
ATOM 585 C CA . VAL A 1 82 ? -11.703 1.183 8.345 1.00 97.88 82 VAL A CA 1
ATOM 586 C C . VAL A 1 82 ? -11.481 2.156 9.496 1.00 97.88 82 VAL A C 1
ATOM 588 O O . VAL A 1 82 ? -12.041 1.938 10.564 1.00 97.88 82 VAL A O 1
ATOM 591 N N . CYS A 1 83 ? -10.765 3.267 9.291 1.00 94.50 83 CYS A N 1
ATOM 592 C CA . CYS A 1 83 ? -10.575 4.284 10.331 1.00 94.50 83 CYS A CA 1
ATOM 593 C C . CYS A 1 83 ? -11.914 4.825 10.862 1.00 94.50 83 CYS A C 1
ATOM 595 O O . CYS A 1 83 ? -12.077 4.995 12.070 1.00 94.50 83 CYS A O 1
ATOM 597 N N . ARG A 1 84 ? -12.901 5.049 9.981 1.00 95.44 84 ARG A N 1
ATOM 598 C CA . ARG A 1 84 ? -14.248 5.478 10.393 1.00 95.44 84 ARG A CA 1
ATOM 599 C C . ARG A 1 84 ? -15.013 4.384 11.137 1.00 95.44 84 ARG A C 1
ATOM 601 O O . ARG A 1 84 ? -15.634 4.673 12.154 1.00 95.44 84 ARG A O 1
ATOM 608 N N . ALA A 1 85 ? -14.974 3.145 10.651 1.00 97.00 85 ALA A N 1
ATOM 609 C CA . ALA A 1 85 ? -15.661 2.024 11.291 1.00 97.00 85 ALA A CA 1
ATOM 610 C C . ALA A 1 85 ? -15.065 1.706 12.674 1.00 97.00 85 ALA A C 1
ATOM 612 O O . ALA A 1 85 ? -15.809 1.513 13.639 1.00 97.00 85 ALA A O 1
ATOM 613 N N . ALA A 1 86 ? -13.735 1.751 12.791 1.00 95.75 86 ALA A N 1
ATOM 614 C CA . ALA A 1 86 ? -12.992 1.535 14.029 1.00 95.75 86 ALA A CA 1
ATOM 615 C C . ALA A 1 86 ? -13.351 2.561 15.110 1.00 95.75 86 ALA A C 1
ATOM 617 O O . ALA A 1 86 ? -13.512 2.183 16.267 1.00 95.75 86 ALA A O 1
ATOM 618 N N . ALA A 1 87 ? -13.582 3.827 14.740 1.00 93.81 87 ALA A N 1
ATOM 619 C CA . ALA A 1 87 ? -14.034 4.862 15.676 1.00 93.81 87 ALA A CA 1
ATOM 620 C C . ALA A 1 87 ? -15.391 4.541 16.338 1.00 93.81 87 ALA A C 1
ATOM 622 O O . ALA A 1 87 ? -15.700 5.071 17.401 1.00 93.81 87 ALA A O 1
ATOM 623 N N . THR A 1 88 ? -16.190 3.663 15.724 1.00 95.00 88 THR A N 1
ATOM 624 C CA . THR A 1 88 ? -17.483 3.190 16.252 1.00 95.00 88 THR A CA 1
ATOM 625 C C . THR A 1 88 ? -17.443 1.749 16.771 1.00 95.00 88 THR A C 1
ATOM 627 O O . THR A 1 88 ? -18.468 1.234 17.205 1.00 95.00 88 THR A O 1
ATOM 630 N N . GLY A 1 89 ? -16.284 1.080 16.715 1.00 95.62 89 GLY A N 1
ATOM 631 C CA . GLY A 1 89 ? -16.125 -0.319 17.128 1.00 95.62 89 GLY A CA 1
ATOM 632 C C . GLY A 1 89 ? -16.835 -1.346 16.235 1.00 95.62 89 GLY A C 1
ATOM 633 O O . GLY A 1 89 ? -17.050 -2.476 16.665 1.00 95.62 89 GLY A O 1
ATOM 634 N N . ASN A 1 90 ? -17.219 -0.985 15.006 1.00 97.12 90 ASN A N 1
ATOM 635 C CA . ASN A 1 90 ? -17.993 -1.866 14.130 1.00 97.12 90 ASN A CA 1
ATOM 636 C C . ASN A 1 90 ? -17.087 -2.851 13.368 1.00 97.12 90 ASN A C 1
ATOM 638 O O . ASN A 1 90 ? -16.656 -2.587 12.242 1.00 97.12 90 ASN A O 1
ATOM 642 N N . LEU A 1 91 ? -16.794 -3.987 14.002 1.00 97.62 91 LEU A N 1
ATOM 643 C CA . LEU A 1 91 ? -15.916 -5.026 13.455 1.00 97.62 91 LEU A CA 1
ATOM 644 C C . LEU A 1 91 ? -16.499 -5.729 12.220 1.00 97.62 91 LEU A C 1
ATOM 646 O O . LEU A 1 91 ? -15.741 -6.075 11.316 1.00 97.62 91 LEU A O 1
ATOM 650 N N . ASP A 1 92 ? -17.822 -5.882 12.132 1.00 98.12 92 ASP A N 1
ATOM 651 C CA . ASP A 1 92 ? -18.473 -6.516 10.978 1.00 98.12 92 ASP A CA 1
ATOM 652 C C . ASP A 1 92 ? -18.266 -5.698 9.698 1.00 98.12 92 ASP A C 1
ATOM 654 O O . ASP A 1 92 ? -17.971 -6.244 8.631 1.00 98.12 92 ASP A O 1
ATOM 65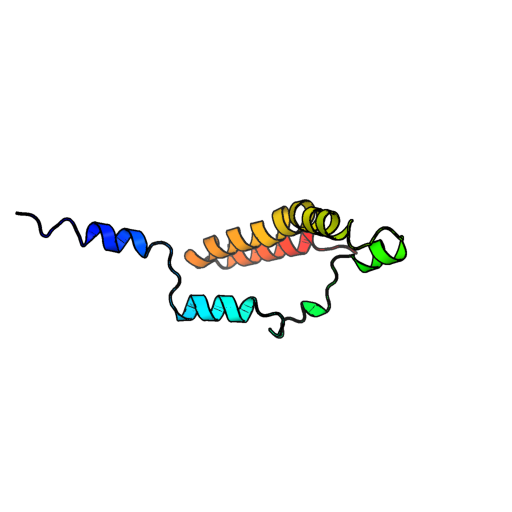8 N N . VAL A 1 93 ? -18.350 -4.368 9.814 1.00 97.94 93 VAL A N 1
ATOM 659 C CA . VAL A 1 93 ? -18.055 -3.448 8.709 1.00 97.94 93 VAL A CA 1
ATOM 660 C C . VAL A 1 93 ? -16.579 -3.512 8.321 1.00 97.94 93 VAL A C 1
ATOM 662 O O . VAL A 1 93 ? -16.275 -3.522 7.131 1.00 97.94 93 VAL A O 1
ATOM 665 N N . ILE A 1 94 ? -15.662 -3.596 9.290 1.00 98.38 94 ILE A N 1
ATOM 666 C CA . ILE A 1 94 ? -14.223 -3.739 9.010 1.00 98.38 94 ILE A CA 1
ATOM 667 C C . ILE A 1 94 ? -13.950 -5.035 8.238 1.00 98.38 94 ILE A C 1
ATOM 669 O O . ILE A 1 94 ? -13.273 -4.996 7.212 1.00 98.38 94 ILE A O 1
ATOM 673 N N . ALA A 1 95 ? -14.528 -6.158 8.671 1.00 98.25 95 ALA A N 1
ATOM 674 C CA . ALA A 1 95 ? -14.381 -7.443 7.991 1.00 98.25 95 ALA A CA 1
ATOM 675 C C . ALA A 1 95 ? -14.952 -7.420 6.561 1.00 98.25 95 ALA A C 1
ATOM 677 O O . ALA A 1 95 ? -14.401 -8.038 5.654 1.00 98.25 95 ALA A O 1
ATOM 678 N N . GLU A 1 96 ? -16.049 -6.696 6.331 1.00 98.19 96 GLU A N 1
ATOM 679 C CA . GLU A 1 96 ? -16.606 -6.520 4.988 1.00 98.19 96 GLU A CA 1
ATOM 680 C C . GLU A 1 96 ? -15.712 -5.663 4.083 1.00 98.19 96 GLU A C 1
ATOM 682 O O . GLU A 1 96 ? -15.541 -5.985 2.905 1.00 98.19 96 GLU A O 1
ATOM 687 N N . ILE A 1 97 ? -15.109 -4.595 4.613 1.00 97.88 97 ILE A N 1
ATOM 688 C CA . ILE A 1 97 ? -14.146 -3.774 3.864 1.00 97.88 97 ILE A CA 1
ATOM 689 C C . ILE A 1 97 ? -12.925 -4.611 3.472 1.00 97.88 97 ILE A C 1
ATOM 691 O O . ILE A 1 97 ? -12.504 -4.557 2.318 1.00 97.88 97 ILE A O 1
ATOM 695 N N . ASP A 1 98 ? -12.397 -5.410 4.400 1.00 96.75 98 ASP A N 1
ATOM 696 C CA . ASP A 1 98 ? -11.258 -6.301 4.160 1.00 96.75 98 ASP A CA 1
ATOM 697 C C . ASP A 1 98 ? -11.541 -7.325 3.048 1.00 96.75 98 ASP A C 1
ATOM 699 O O . ASP A 1 98 ? -10.764 -7.450 2.095 1.00 96.75 98 ASP A O 1
ATOM 703 N N . ARG A 1 99 ? -12.714 -7.976 3.081 1.00 96.62 99 ARG A N 1
ATOM 704 C CA . ARG A 1 99 ? -13.149 -8.889 2.009 1.00 96.62 99 ARG A CA 1
ATOM 705 C C . ARG A 1 99 ? -13.212 -8.198 0.648 1.00 96.62 99 ARG A C 1
ATOM 707 O O . ARG A 1 99 ? -12.764 -8.766 -0.348 1.00 96.62 99 ARG A O 1
ATOM 714 N N . ARG A 1 100 ? -13.746 -6.973 0.586 1.00 95.62 100 ARG A N 1
ATOM 715 C CA . ARG A 1 100 ? -13.828 -6.198 -0.665 1.00 95.62 100 ARG A CA 1
ATOM 716 C C . ARG A 1 100 ? -12.457 -5.779 -1.177 1.00 95.62 100 ARG A C 1
ATOM 718 O O . ARG A 1 100 ? -12.214 -5.888 -2.375 1.00 95.62 100 ARG A O 1
ATOM 725 N N . LEU A 1 101 ? -11.567 -5.327 -0.292 1.00 95.75 101 LEU A N 1
ATOM 726 C CA . LEU A 1 101 ? -10.197 -4.975 -0.660 1.00 95.75 101 LEU A CA 1
ATOM 727 C C . LEU A 1 101 ? -9.451 -6.199 -1.206 1.00 95.75 101 LEU A C 1
ATOM 729 O O . LEU A 1 101 ? -8.803 -6.119 -2.246 1.00 95.75 101 LEU A O 1
ATOM 733 N N . THR A 1 102 ? -9.599 -7.347 -0.547 1.00 94.62 102 THR A N 1
ATOM 734 C CA . THR A 1 102 ? -9.017 -8.614 -1.001 1.00 94.62 102 THR A CA 1
ATOM 735 C C . THR A 1 102 ? -9.543 -9.009 -2.383 1.00 94.62 102 THR A C 1
ATOM 737 O O . THR A 1 102 ? -8.762 -9.387 -3.253 1.00 94.62 102 THR A O 1
ATOM 740 N N . ALA A 1 103 ? -10.848 -8.853 -2.630 1.00 93.69 103 ALA A N 1
ATOM 741 C CA . ALA A 1 103 ? -11.464 -9.186 -3.914 1.00 93.69 103 ALA A CA 1
ATOM 742 C C . ALA A 1 103 ? -10.915 -8.362 -5.095 1.00 93.69 103 ALA A C 1
ATOM 744 O O . ALA A 1 103 ? -10.838 -8.887 -6.203 1.00 93.69 103 ALA A O 1
ATOM 745 N N . VAL A 1 104 ? -10.514 -7.103 -4.875 1.00 89.69 104 VAL A N 1
ATOM 746 C CA . VAL A 1 104 ? -9.958 -6.235 -5.936 1.00 89.69 104 VAL A CA 1
ATOM 747 C C . VAL A 1 104 ? -8.443 -6.358 -6.103 1.00 89.69 104 VAL A C 1
ATOM 749 O O . VAL A 1 104 ? -7.916 -5.970 -7.140 1.00 89.69 104 VAL A O 1
ATOM 752 N N . LYS A 1 105 ? -7.739 -6.898 -5.102 1.00 83.56 105 LYS A N 1
ATOM 753 C CA . LYS A 1 105 ? -6.284 -7.117 -5.143 1.00 83.56 105 LYS A CA 1
ATOM 754 C C . LYS A 1 105 ? -5.870 -8.448 -5.762 1.00 83.56 105 LYS A C 1
ATOM 756 O O . LYS A 1 105 ? -4.682 -8.667 -5.979 1.00 83.56 105 LYS A O 1
ATOM 761 N N . LEU A 1 106 ? -6.825 -9.329 -6.050 1.00 62.88 106 LEU A N 1
ATOM 762 C CA . LEU A 1 106 ? -6.577 -10.590 -6.742 1.00 62.88 106 LEU A CA 1
ATOM 763 C C . LEU A 1 106 ? -6.216 -10.336 -8.216 1.00 62.88 106 LEU A C 1
ATOM 765 O O . LEU A 1 106 ? -7.041 -10.495 -9.113 1.00 62.88 106 LEU A O 1
ATOM 769 N N . ALA A 1 107 ? -4.955 -9.980 -8.457 1.00 53.56 107 ALA A N 1
ATOM 770 C CA . ALA A 1 107 ? -4.266 -10.366 -9.678 1.00 53.56 107 ALA A CA 1
ATOM 771 C C . ALA A 1 107 ? -3.919 -11.857 -9.539 1.00 53.56 107 ALA A C 1
ATOM 773 O O . ALA A 1 107 ? -3.220 -12.247 -8.602 1.00 53.56 107 ALA A O 1
ATOM 774 N N . ARG A 1 108 ? -4.502 -12.690 -10.404 1.00 39.91 108 ARG A N 1
ATOM 775 C CA . ARG A 1 108 ? -4.051 -14.072 -10.604 1.00 39.91 108 ARG A CA 1
ATOM 776 C C . ARG A 1 108 ? -2.791 -14.088 -11.450 1.00 39.91 108 ARG A C 1
ATOM 778 O O . ARG A 1 108 ? -2.717 -13.232 -12.359 1.00 39.91 108 ARG A O 1
#

Sequence (108 aa):
MSARGDARRRGRRDEGRLSPEAFLGSLQLADSFFPSGGYTLSHGLESYAEAGLLDAGSLPAIAAGLIRASVGPSDAVALALVCRAAATGNLDVIAEIDRRLTAVKLAR

Foldseek 3Di:
DDPPPPVVVVVVVCPPDDDPVRVVVVVQVVDPPNPPCCVVDDPCVVVCVVVVNDDPVCVVVVVVCCVVPPCPVAVVVLVVQLVVCVVVPNVVSNVVSVVVSVVVPDPD

Radius of gyration: 20.41 Å; chains: 1; bounding box: 33×56×53 Å

=== Feature glossary ===
Each block in this record encodes a different view of the same protein. In brief:

Predicted aligned error. PAE(i, j) answers: if I align the predicted and true structures on residue i, 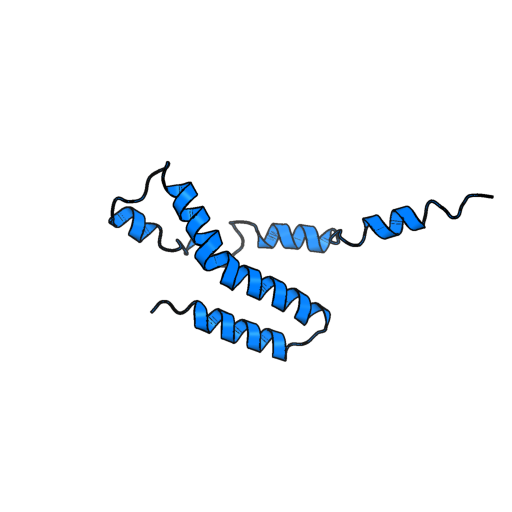how far off (in Å) do I expect residue j to be? A block-diagonal PAE matrix with low values on the blocks and high values off-diagonal is the signature of a multi-domain protein with confidently predicted domains but uncertain inter-domain orientation.

Contact-map, Ramachandran, and PAE plots. Plot images: a contact map (which residues are close in 3D, as an N×N binary image), a Ramachandran scatter (backbone torsion angles, revealing secondary-structure composition at a glance), and — for AlphaFold structures — a PAE heatmap (pairwise prediction confidence).

Backbone torsions (φ/ψ). φ (phi) and ψ (psi) are the two rotatable backbone dihedrals per residue: φ is the C(i-1)–N–Cα–C torsion, ψ is the N–Cα–C–N(i+1) torsion, both in degrees on (−180°, 180°]. α-helical residues cluster near (−60°, −45°); β-strand residues near (−120°, +130°). A Ramachandran plot is simply a scatter of (φ, ψ) for every residue.

Foldseek 3Di. A 3Di character summarizes, for each residue, the relative orientation of the Cα frame of its nearest spatial neighbor. Because it encodes fold topology rather than chemistry, 3Di alignments detect remote structural similarity that sequence alignment misses.

Radius of gyration, Cα contacts, bounding box. Three whole-structure scalars: the radius of gyration (RMS distance of Cα from centroid, in Å), the count of Cα–Cα contacts (pairs closer than 8 Å and separated by more than four residues in sequence — i.e. tertiary, not local, contacts), and the bounding-box dimensions. Together they distinguish compact globular folds from extended fibres or disordered chains.

Sequence. Sequence gives the chain of amino acids in standard one-letter code (A=alanine, C=cysteine, …, Y=tyrosine), read N→C. It is the only feature that is directly encoded by the gene; all structural features are derived from the folded form of this sequence.

mmCIF coordinates. Atomic coordinates in PDBx/mmCIF format — the same representation the Protein Data Bank distributes. Each line of the _atom_site loop places one backbone atom in Cartesian space (units: ångströms, origin: arbitrary).

Secondary structure (3-state, P-SEA). Three-state secondary structure (P-SEA) collapses the eight DSSP classes into helix (a), strand (b), and coil (c). P-SEA assigns these from Cα geometry alone — distances and angles — without requiring backbone oxygens, so it works on any Cα trace.

InterPro / GO / CATH / organism. Functional annotations link the protein to curated databases. InterPro entries identify conserved domains and families by matching the sequence against member-database signatures (Pfam, PROSITE, CDD, …). Gene Ontology (GO) terms describe molecular function, biological process, and cellular component in a controlled vocabulary. CATH places the structure in a hierarchical fold classification (Class/Architecture/Topology/Homologous-superfamily). The organism is the source species.

B-factor. B-factor (Debye–Waller factor) reflects atomic displacement in the crystal lattice. It is an experimental observable (units Å²), not a prediction; low values mean the atom is pinned down, high values mean it moves or is heterogeneous across the crystal.

Rendered structure images. Structure images are PyMOL renders from six orthogonal camera directions. Cartoon representation draws helices as coils and strands as arrows; sticks shows the backbone as bonds; surface shows the solvent-excluded envelope. Rainbow coloring maps sequence position to hue (blue→red, N→C); chain coloring assigns a distinct color per polypeptide.

Solvent-accessible surface area. Solvent-accessible surface area (SASA) is the area in Å² traced out by the centre of a 1.4 Å probe sphere (a water molecule) rolled over the protein's van der Waals surface (Shrake–Rupley / Lee–Richards construction). Buried residues have near-zero SASA; fully exposed residues can exceed 200 Å². The total SASA scales roughly with the number of surface residues.

Secondary structure (8-state, DSSP). The SS8 string is DSSP's per-residue secondary-structure call. α-helix (H) means an i→i+4 H-bond ladder; β-strand (E) means the residue participates in a β-sheet; 3₁₀ (G) and π (I) are tighter and wider helices; T/S are turns/bends; '-' is loop.

pLDDT. For AlphaFold models, the B-factor field carries pLDDT — the model's own estimate of local accuracy on a 0–100 scale. Regions with pLDDT<50 should be treated as essentially unmodeled; they often correspond to intrinsically disordered segments.

Nearest PDB structures. Nearest PDB neighbors are the top structural matches found by Foldseek when searching this structure against the entire Protein Data Bank. Each hit reports a TM-score (0 to 1; >0.5 almost always implies the same fold) and an E-value. These are *structural* homologs — they may share no detectable sequence similarity.